Protein AF-A0A6G2D7F0-F1 (afdb_monomer)

Sequence (84 aa):
LTYSGLSGVGDLIVTGTSVHSRNWRAGDALGRGEALADIEANMGMVIEGISTTKAAYELAQELGVYMPITQAIYQVIYENVNIK

Nearest PDB structures (foldseek):
  3k96-assembly1_B  TM=9.882E-01  e=2.501E-03  Coxiella burnetii RSA 493

Organism: Streptococcus pneumoniae (NCBI:txid1313)

Radius of gyration: 13.72 Å; Cα contacts (8 Å, |Δi|>4): 58; chains: 1; bounding box: 31×35×30 Å

Solvent-accessible surface area (backbone atoms only — not comparable to full-atom values): 4936 Å² total; per-residue (Å²): 120,62,58,82,25,62,87,30,51,47,45,50,48,55,44,68,72,30,82,84,26,60,52,33,46,50,52,53,41,45,75,72,66,52,57,68,72,58,54,52,62,72,61,77,54,89,50,63,59,64,62,49,31,52,55,52,39,55,50,25,62,77,70,71,48,92,50,70,69,45,46,54,52,36,35,41,76,75,66,70,43,70,95,119

pLDDT: mean 91.86, std 6.06, range [61.0, 98.5]

Secondary structure (DSSP, 8-state):
--TTSIIIIIHHHHHHH-TT-HHHHHHHHHHHT--HHHHHHHH-S--HHHHHHHHHHHHHHHTT---HHHHHHHHHHHS-----

InterPro domains:
  IPR006109 Glycerol-3-phosphate dehydrogenase, NAD-dependent, C-terminal [PF07479] (2-83)
  IPR008927 6-phosphogluconate dehydrogenase-like, C-terminal domain superfamily [SSF48179] (2-83)
  IPR013328 6-phosphogluconate dehydrogenase, domain 2 [G3DSA:1.10.1040.10] (1-84)

Structure (mmCIF, N/CA/C/O backbone):
data_AF-A0A6G2D7F0-F1
#
_entry.id   AF-A0A6G2D7F0-F1
#
loop_
_atom_site.group_PDB
_atom_site.id
_atom_site.type_symbol
_atom_site.label_atom_id
_atom_site.label_alt_id
_atom_site.label_comp_id
_atom_site.label_asym_id
_atom_site.label_entity_id
_atom_site.label_seq_id
_atom_site.pdbx_PDB_ins_code
_atom_site.Cartn_x
_atom_site.Cartn_y
_atom_site.Cartn_z
_atom_site.occupancy
_atom_site.B_iso_or_equiv
_atom_site.auth_seq_id
_atom_site.auth_comp_id
_atom_site.auth_asym_id
_atom_site.auth_atom_id
_atom_site.pdbx_PDB_model_num
ATOM 1 N N . LEU A 1 1 ? -2.344 22.752 11.258 1.00 61.00 1 LEU A N 1
ATOM 2 C CA . LEU A 1 1 ? -1.851 22.333 9.923 1.00 61.00 1 LEU A CA 1
ATOM 3 C C . LEU A 1 1 ? -0.884 21.148 10.065 1.00 61.00 1 LEU A C 1
ATOM 5 O O . LEU A 1 1 ? 0.288 21.279 9.756 1.00 61.00 1 LEU A O 1
ATOM 9 N N . THR A 1 2 ? -1.346 20.000 10.572 1.00 78.88 2 THR A N 1
ATOM 10 C CA . THR A 1 2 ? -0.502 18.794 10.718 1.00 78.88 2 THR A CA 1
ATOM 11 C C . THR A 1 2 ? -0.644 17.888 9.494 1.00 78.88 2 THR A C 1
ATOM 1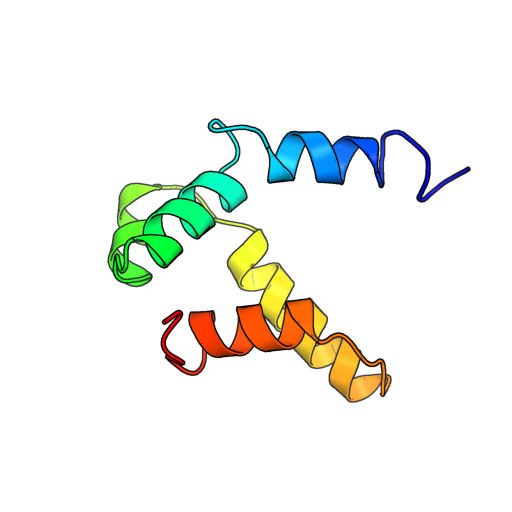3 O O . THR A 1 2 ? 0.291 17.783 8.711 1.00 78.88 2 THR A O 1
ATOM 16 N N . TYR A 1 3 ? -1.838 17.339 9.241 1.00 77.50 3 TYR A N 1
ATOM 17 C CA . TYR A 1 3 ? -2.110 16.517 8.051 1.00 77.50 3 TYR A CA 1
ATOM 18 C C . TYR A 1 3 ? -1.898 17.284 6.737 1.00 77.50 3 TYR A C 1
ATOM 20 O O . TYR A 1 3 ? -1.210 16.819 5.839 1.00 77.50 3 TYR A O 1
ATOM 28 N N . SER A 1 4 ? -2.422 18.507 6.635 1.00 85.38 4 SER A N 1
ATOM 29 C CA . SER A 1 4 ? -2.272 19.338 5.431 1.00 85.38 4 SER A CA 1
ATOM 30 C C . SER A 1 4 ? -0.860 19.918 5.236 1.00 85.38 4 SER A C 1
ATOM 32 O O . SER A 1 4 ? -0.657 20.709 4.322 1.00 85.38 4 SER A O 1
ATOM 34 N N . GLY A 1 5 ? 0.095 19.592 6.113 1.00 84.12 5 GLY A N 1
ATOM 35 C CA . GLY A 1 5 ? 1.486 20.033 6.022 1.00 84.12 5 GLY A CA 1
ATOM 36 C C . GLY A 1 5 ? 2.388 19.048 5.270 1.00 84.12 5 GLY A C 1
ATOM 37 O O . GLY A 1 5 ? 1.933 18.053 4.703 1.00 84.12 5 GLY A O 1
ATOM 38 N N . LEU A 1 6 ? 3.699 19.314 5.303 1.00 83.94 6 LEU A N 1
ATOM 39 C CA . LEU A 1 6 ? 4.716 18.491 4.633 1.00 83.94 6 LEU A CA 1
ATOM 40 C C . LEU A 1 6 ? 4.721 17.037 5.117 1.00 83.94 6 LEU A C 1
ATOM 42 O O . LEU A 1 6 ? 4.888 16.136 4.311 1.00 83.94 6 LEU A O 1
ATOM 46 N N . SER A 1 7 ? 4.488 16.811 6.410 1.00 85.56 7 SER A N 1
ATOM 47 C CA . SER A 1 7 ? 4.501 15.478 7.021 1.00 85.56 7 SER A CA 1
ATOM 48 C C . SER A 1 7 ? 3.258 14.632 6.729 1.00 85.56 7 SER A C 1
ATOM 50 O O . SER A 1 7 ? 3.210 13.487 7.156 1.00 85.56 7 SER A O 1
ATOM 52 N N . GLY A 1 8 ? 2.224 15.198 6.098 1.00 86.75 8 GLY A N 1
ATOM 53 C CA . GLY A 1 8 ? 1.015 14.465 5.719 1.00 86.75 8 GLY A CA 1
ATOM 54 C C . GLY A 1 8 ? 0.832 14.474 4.209 1.00 86.75 8 GLY A C 1
ATOM 55 O O . GLY A 1 8 ? 1.279 13.561 3.525 1.00 86.75 8 GLY A O 1
ATOM 56 N N . VAL A 1 9 ? 0.208 15.522 3.669 1.00 88.56 9 VAL A N 1
ATOM 57 C CA . VAL A 1 9 ? -0.044 15.637 2.221 1.00 88.56 9 VAL A CA 1
ATOM 58 C C . VAL A 1 9 ? 1.256 15.690 1.415 1.00 88.56 9 VAL A C 1
ATOM 60 O O . VAL A 1 9 ? 1.332 15.073 0.356 1.00 88.56 9 VAL A O 1
ATOM 63 N N . GLY A 1 10 ? 2.278 16.399 1.904 1.00 88.31 10 GLY A N 1
ATOM 64 C CA . GLY A 1 10 ? 3.567 16.481 1.207 1.00 88.31 10 GLY A CA 1
ATOM 65 C C . GLY A 1 10 ? 4.221 15.108 1.033 1.00 88.31 10 GLY A C 1
ATOM 66 O O . GLY A 1 10 ? 4.581 14.733 -0.083 1.00 88.31 10 GLY A O 1
ATOM 67 N N . ASP A 1 11 ? 4.305 14.352 2.126 1.00 91.06 11 ASP A N 1
ATOM 68 C CA . ASP A 1 11 ? 4.871 13.004 2.152 1.00 91.06 11 ASP A CA 1
ATOM 69 C C . ASP A 1 11 ? 4.040 11.999 1.336 1.00 91.06 11 ASP A C 1
ATOM 71 O O . ASP A 1 11 ? 4.587 11.210 0.564 1.00 91.06 11 ASP A O 1
ATOM 75 N N . LEU A 1 12 ? 2.708 12.092 1.415 1.00 88.00 12 LEU A N 1
ATOM 76 C CA . LEU A 1 12 ? 1.801 11.267 0.616 1.00 88.00 12 LEU A CA 1
ATOM 77 C C . LEU A 1 12 ? 2.034 11.459 -0.888 1.00 88.00 12 LEU A C 1
ATOM 79 O O . LEU A 1 12 ? 2.115 10.476 -1.625 1.00 88.00 12 LEU A O 1
ATOM 83 N N . ILE A 1 13 ? 2.149 12.710 -1.346 1.00 89.88 13 ILE A N 1
ATOM 84 C CA . ILE A 1 13 ? 2.365 13.005 -2.767 1.00 89.88 13 ILE A CA 1
ATOM 85 C C . ILE A 1 13 ? 3.724 12.465 -3.205 1.00 89.88 13 ILE A C 1
ATOM 87 O O . ILE A 1 13 ? 3.783 11.660 -4.130 1.00 89.88 13 ILE A O 1
ATOM 91 N N . VAL A 1 14 ? 4.816 12.848 -2.534 1.00 90.25 14 VAL A N 1
ATOM 92 C CA . VAL A 1 14 ? 6.161 12.446 -2.980 1.00 90.25 14 VAL A CA 1
ATOM 93 C C . VAL A 1 14 ? 6.344 10.927 -2.948 1.00 90.25 14 VAL A C 1
ATOM 95 O O . VAL A 1 14 ? 6.925 10.359 -3.874 1.00 90.25 14 VAL A O 1
ATOM 98 N N . THR A 1 15 ? 5.794 10.247 -1.940 1.00 89.38 15 THR A N 1
ATOM 99 C CA . THR A 1 15 ? 5.877 8.787 -1.814 1.00 89.38 15 THR A CA 1
ATOM 100 C C . THR A 1 15 ? 4.973 8.071 -2.818 1.00 89.38 15 THR A C 1
ATOM 102 O O . THR A 1 15 ? 5.351 7.012 -3.326 1.00 89.38 15 THR A O 1
ATOM 105 N N . GLY A 1 16 ? 3.803 8.642 -3.121 1.00 89.06 16 GLY A N 1
ATOM 106 C CA . GLY A 1 16 ? 2.803 8.086 -4.033 1.00 89.06 16 GLY A CA 1
ATOM 107 C C . GLY A 1 16 ? 3.015 8.404 -5.515 1.00 89.06 16 GLY A C 1
ATOM 108 O O . GLY A 1 16 ? 2.371 7.775 -6.350 1.00 89.06 16 GLY A O 1
ATOM 109 N N . THR A 1 17 ? 3.895 9.344 -5.873 1.00 90.12 17 THR A N 1
ATOM 110 C CA . THR A 1 17 ? 4.128 9.726 -7.282 1.00 90.12 17 THR A CA 1
ATOM 111 C C . THR A 1 17 ? 5.582 9.601 -7.738 1.00 90.12 17 THR A C 1
ATOM 113 O O . THR A 1 17 ? 5.883 9.897 -8.892 1.00 90.12 17 THR A O 1
ATOM 116 N N . SER A 1 18 ? 6.506 9.203 -6.861 1.00 92.75 18 SER A N 1
ATOM 117 C CA . SER A 1 18 ? 7.924 9.063 -7.209 1.00 92.75 18 SER A CA 1
ATOM 118 C C . SER A 1 18 ? 8.279 7.633 -7.601 1.00 92.75 18 SER A C 1
ATOM 120 O O . SER A 1 18 ? 8.149 6.716 -6.795 1.00 92.75 18 SER A O 1
ATOM 122 N N . VAL A 1 19 ? 8.875 7.450 -8.782 1.00 90.62 19 VAL A N 1
ATOM 123 C CA . VAL A 1 19 ? 9.421 6.150 -9.226 1.00 90.62 19 VAL A CA 1
ATOM 124 C C . VAL A 1 19 ? 10.568 5.638 -8.350 1.00 90.62 19 VAL A C 1
ATOM 126 O O . VAL A 1 19 ? 10.915 4.461 -8.392 1.00 90.62 19 VAL A O 1
ATOM 129 N N . HIS A 1 20 ? 11.168 6.505 -7.532 1.00 90.62 20 HIS A N 1
ATOM 130 C CA . HIS A 1 20 ? 12.204 6.111 -6.579 1.00 90.62 20 HIS A CA 1
ATOM 131 C C . HIS A 1 20 ? 11.617 5.541 -5.278 1.00 90.62 20 HIS A C 1
ATOM 133 O O . HIS A 1 20 ? 12.314 4.827 -4.550 1.00 90.62 20 HIS A O 1
ATOM 139 N N . SER A 1 21 ? 10.330 5.786 -5.002 1.00 93.69 21 SER A N 1
ATOM 140 C CA . SER A 1 21 ? 9.625 5.209 -3.857 1.00 93.69 21 SER A CA 1
ATOM 141 C C . SER A 1 21 ? 9.555 3.688 -3.983 1.00 93.69 21 SER A C 1
ATOM 143 O O . SER A 1 21 ? 9.188 3.134 -5.020 1.00 93.69 21 SER A O 1
ATOM 145 N N . ARG A 1 22 ? 9.922 2.990 -2.904 1.00 93.38 22 ARG A N 1
ATOM 146 C CA . ARG A 1 22 ? 9.817 1.524 -2.812 1.00 93.38 22 ARG A CA 1
ATOM 147 C C . ARG A 1 22 ? 8.356 1.078 -2.864 1.00 93.38 22 ARG A C 1
ATOM 149 O O . ARG A 1 22 ? 8.040 0.139 -3.582 1.00 93.38 22 ARG A O 1
ATOM 156 N N . ASN A 1 23 ? 7.478 1.799 -2.165 1.00 94.44 23 ASN A N 1
ATOM 157 C CA . ASN A 1 23 ? 6.041 1.523 -2.148 1.00 94.44 23 ASN A CA 1
ATOM 158 C C . ASN A 1 23 ? 5.422 1.742 -3.532 1.00 94.44 23 ASN A C 1
ATOM 160 O O . ASN A 1 23 ? 4.626 0.922 -3.977 1.00 94.44 23 ASN A O 1
ATOM 164 N N . TRP A 1 24 ? 5.833 2.803 -4.238 1.00 94.94 24 TRP A N 1
ATOM 165 C CA . TRP A 1 24 ? 5.357 3.056 -5.599 1.00 94.94 24 TRP A CA 1
ATOM 166 C C . TRP A 1 24 ? 5.779 1.944 -6.560 1.00 94.94 24 TRP A C 1
ATOM 168 O O . TRP A 1 24 ? 4.938 1.394 -7.262 1.00 94.94 24 TRP A O 1
ATOM 178 N N . ARG A 1 25 ? 7.064 1.559 -6.551 1.00 94.81 25 ARG A N 1
ATOM 179 C CA . ARG A 1 25 ? 7.573 0.484 -7.419 1.00 94.81 25 ARG A CA 1
ATOM 180 C C . ARG A 1 25 ? 6.907 -0.859 -7.135 1.00 94.81 25 ARG A C 1
ATOM 182 O O . ARG A 1 25 ? 6.582 -1.572 -8.075 1.00 94.81 25 ARG A O 1
ATOM 189 N N . ALA A 1 26 ? 6.681 -1.183 -5.863 1.00 94.31 26 ALA A N 1
ATOM 190 C CA . ALA A 1 26 ? 5.960 -2.392 -5.480 1.00 94.31 26 ALA A CA 1
ATOM 191 C C . ALA A 1 26 ? 4.508 -2.370 -5.981 1.00 94.31 26 ALA A C 1
ATOM 193 O O . ALA A 1 26 ? 4.044 -3.354 -6.545 1.00 94.31 26 ALA A O 1
ATOM 194 N N . GLY A 1 27 ? 3.812 -1.238 -5.831 1.00 93.38 27 GLY A N 1
ATOM 195 C CA . GLY A 1 27 ? 2.451 -1.063 -6.339 1.00 93.38 27 GLY A CA 1
ATOM 196 C C . GLY A 1 27 ? 2.356 -1.160 -7.866 1.00 93.38 27 GLY A C 1
ATOM 197 O O . GLY A 1 27 ? 1.452 -1.821 -8.371 1.00 93.38 27 GLY A O 1
ATOM 198 N N . ASP A 1 28 ? 3.297 -0.556 -8.600 1.00 94.75 28 ASP A N 1
ATOM 199 C CA . ASP A 1 28 ? 3.355 -0.639 -10.069 1.00 94.75 28 ASP A CA 1
ATOM 200 C C . ASP A 1 28 ? 3.587 -2.084 -10.541 1.00 94.75 28 ASP A C 1
ATOM 202 O O . ASP A 1 28 ? 2.857 -2.574 -11.403 1.00 94.75 28 ASP A O 1
ATOM 206 N N . ALA A 1 29 ? 4.540 -2.796 -9.932 1.00 94.00 29 ALA A N 1
ATOM 207 C CA . ALA A 1 29 ? 4.825 -4.199 -10.239 1.00 94.00 29 ALA A CA 1
ATOM 208 C C . ALA A 1 29 ? 3.633 -5.121 -9.916 1.00 94.00 29 ALA A C 1
ATOM 210 O O . ALA A 1 29 ? 3.227 -5.932 -10.753 1.00 94.00 29 ALA A O 1
ATOM 211 N N . LEU A 1 30 ? 2.997 -4.933 -8.752 1.00 92.94 30 LEU A N 1
ATOM 212 C CA . LEU A 1 30 ? 1.757 -5.632 -8.398 1.00 92.94 30 LEU A CA 1
ATOM 213 C C . LEU A 1 30 ? 0.667 -5.377 -9.446 1.00 92.94 30 LEU A C 1
ATOM 215 O O . LEU A 1 30 ? 0.059 -6.321 -9.944 1.00 92.94 30 LEU A O 1
ATOM 219 N N . GLY A 1 31 ? 0.459 -4.122 -9.857 1.00 91.75 31 GLY A N 1
ATOM 220 C CA . GLY A 1 31 ? -0.517 -3.757 -10.891 1.00 91.75 31 GLY A CA 1
ATOM 221 C C . GLY A 1 31 ? -0.245 -4.385 -12.266 1.00 91.75 31 GLY A C 1
ATOM 222 O O . GLY A 1 31 ? -1.178 -4.625 -13.039 1.00 91.75 31 GLY A O 1
ATOM 223 N N . ARG A 1 32 ? 1.019 -4.706 -12.566 1.00 92.69 32 ARG A N 1
ATOM 224 C CA . ARG A 1 32 ? 1.426 -5.457 -13.769 1.00 92.69 32 ARG A CA 1
ATOM 225 C C . ARG A 1 32 ? 1.200 -6.966 -13.646 1.00 92.69 32 ARG A C 1
ATOM 227 O O . ARG A 1 32 ? 1.270 -7.658 -14.661 1.00 92.69 32 ARG A O 1
ATOM 234 N N . GLY A 1 33 ? 0.863 -7.458 -12.456 1.00 90.9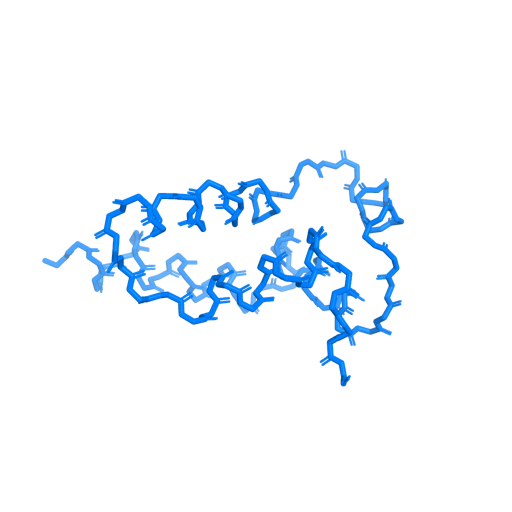4 33 GLY A N 1
ATOM 235 C CA . GLY A 1 33 ? 0.619 -8.871 -12.170 1.00 90.94 33 GLY A CA 1
ATOM 236 C C . GLY A 1 33 ? 1.867 -9.644 -11.750 1.00 90.94 33 GLY A C 1
ATOM 237 O O . GLY A 1 33 ? 1.862 -10.871 -11.826 1.00 90.94 33 GLY A O 1
ATOM 238 N N . GLU A 1 34 ? 2.935 -8.957 -11.340 1.00 92.62 34 GLU A N 1
ATOM 239 C CA . GLU A 1 34 ? 4.109 -9.614 -10.763 1.00 92.62 34 GLU A CA 1
ATOM 240 C C . GLU A 1 34 ? 3.766 -10.217 -9.392 1.00 92.62 34 GLU A C 1
ATOM 242 O O . GLU A 1 34 ? 2.989 -9.652 -8.618 1.00 92.62 34 GLU A O 1
ATOM 247 N N . ALA A 1 35 ? 4.342 -11.382 -9.083 1.00 91.00 35 ALA A N 1
ATOM 248 C CA . ALA A 1 35 ? 4.114 -12.042 -7.805 1.00 91.00 35 ALA A CA 1
ATOM 249 C C . ALA A 1 35 ? 4.801 -11.273 -6.667 1.00 91.00 35 ALA A C 1
ATOM 251 O O . ALA A 1 35 ? 5.965 -10.891 -6.775 1.00 91.00 35 ALA A O 1
ATOM 252 N N . LEU A 1 36 ? 4.103 -11.112 -5.538 1.00 90.88 36 LEU A N 1
ATOM 253 C CA . LEU A 1 36 ? 4.612 -10.370 -4.379 1.00 90.88 36 LEU A CA 1
ATOM 254 C C . LEU A 1 36 ? 5.986 -10.877 -3.906 1.00 90.88 36 LEU A C 1
ATOM 256 O O . LEU A 1 36 ? 6.870 -10.072 -3.631 1.00 90.88 36 LEU A O 1
ATOM 260 N N . ALA A 1 37 ? 6.183 -12.198 -3.885 1.00 91.19 37 ALA A N 1
ATOM 261 C CA . ALA A 1 37 ? 7.449 -12.815 -3.491 1.00 91.19 37 ALA A CA 1
ATOM 262 C C . ALA A 1 37 ? 8.625 -12.388 -4.391 1.00 91.19 37 ALA A C 1
ATOM 264 O O . ALA A 1 37 ? 9.719 -12.124 -3.890 1.00 91.19 37 ALA A O 1
ATOM 265 N N . ASP A 1 38 ? 8.396 -12.268 -5.702 1.00 93.38 38 ASP A N 1
ATOM 266 C CA . ASP A 1 38 ? 9.420 -11.829 -6.655 1.00 93.38 38 ASP A CA 1
ATOM 267 C C . ASP A 1 38 ? 9.721 -10.335 -6.476 1.00 93.38 38 ASP A C 1
ATOM 269 O O . ASP A 1 38 ? 10.881 -9.919 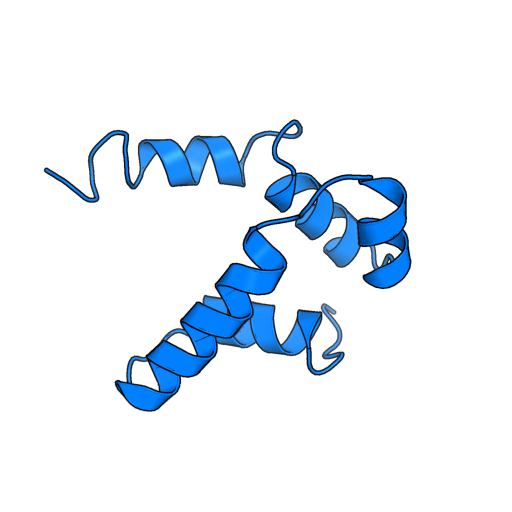-6.503 1.00 93.38 38 ASP A O 1
ATOM 273 N N . ILE A 1 39 ? 8.688 -9.523 -6.227 1.00 92.81 39 ILE A N 1
ATOM 274 C CA . ILE A 1 39 ? 8.827 -8.085 -5.958 1.00 92.81 39 ILE A CA 1
ATOM 275 C C . ILE A 1 39 ? 9.680 -7.853 -4.704 1.00 92.81 39 ILE A C 1
ATOM 277 O O . ILE A 1 39 ? 10.611 -7.043 -4.733 1.00 92.81 39 ILE A O 1
ATOM 281 N N . GLU A 1 40 ? 9.392 -8.564 -3.610 1.00 91.31 40 GLU A N 1
ATOM 282 C CA . GLU A 1 40 ? 10.142 -8.457 -2.354 1.00 91.31 40 GLU A CA 1
ATOM 283 C C . GLU A 1 40 ? 11.599 -8.911 -2.517 1.00 91.31 40 GLU A C 1
ATOM 285 O O . GLU A 1 40 ? 12.515 -8.215 -2.065 1.00 91.31 40 GLU A O 1
ATOM 290 N N . ALA A 1 41 ? 11.830 -10.027 -3.218 1.00 91.94 41 ALA A N 1
ATOM 291 C CA . ALA A 1 41 ? 13.171 -10.541 -3.485 1.00 91.94 41 ALA A CA 1
ATOM 292 C C . ALA A 1 41 ? 14.011 -9.569 -4.333 1.00 91.94 41 ALA A C 1
ATOM 294 O O . ALA A 1 41 ? 15.173 -9.307 -4.010 1.00 91.94 41 ALA A O 1
ATOM 295 N N . ASN A 1 42 ? 13.419 -8.986 -5.379 1.00 89.69 42 ASN A N 1
ATOM 296 C CA . ASN A 1 42 ? 14.103 -8.063 -6.290 1.00 89.69 42 ASN A CA 1
ATOM 297 C C . ASN A 1 42 ? 14.416 -6.704 -5.650 1.00 89.69 42 ASN A C 1
ATOM 299 O O . ASN A 1 42 ? 15.380 -6.042 -6.040 1.00 89.69 42 ASN A O 1
ATOM 303 N N . MET A 1 43 ? 13.615 -6.263 -4.676 1.00 88.06 43 MET A N 1
ATOM 304 C CA . MET A 1 43 ? 13.815 -4.964 -4.029 1.00 88.06 43 MET A CA 1
ATOM 305 C C . MET A 1 43 ? 15.052 -4.952 -3.118 1.00 88.06 43 MET A C 1
ATOM 307 O O . MET A 1 43 ? 15.639 -3.888 -2.903 1.00 88.06 43 MET A O 1
ATOM 311 N N . GLY A 1 44 ? 15.419 -6.110 -2.549 1.00 84.44 44 GLY A N 1
ATOM 312 C CA . GLY A 1 44 ? 16.558 -6.271 -1.633 1.00 84.44 44 GLY A CA 1
ATOM 313 C C . GLY A 1 44 ? 16.465 -5.451 -0.337 1.00 84.44 44 GLY A C 1
ATOM 314 O O . GLY A 1 44 ? 17.430 -5.363 0.418 1.00 84.44 44 GLY A O 1
ATOM 315 N N . MET A 1 45 ? 15.319 -4.816 -0.087 1.00 84.12 45 MET A N 1
ATOM 316 C CA . MET A 1 45 ? 15.047 -3.922 1.034 1.00 84.12 45 MET A CA 1
ATOM 317 C C . MET A 1 45 ? 13.576 -4.033 1.430 1.00 84.12 45 MET A C 1
ATOM 319 O O . MET A 1 45 ? 12.719 -4.299 0.591 1.00 84.12 45 MET A O 1
ATOM 323 N N . VAL A 1 46 ? 13.280 -3.739 2.696 1.00 87.88 46 VAL A N 1
ATOM 324 C CA . VAL A 1 46 ? 11.910 -3.748 3.227 1.00 87.88 46 VAL A CA 1
ATOM 325 C C . VAL A 1 46 ? 11.025 -2.752 2.468 1.00 87.88 46 VAL A C 1
ATOM 327 O O . VAL A 1 46 ? 11.415 -1.598 2.259 1.00 87.88 46 VAL A O 1
ATOM 330 N N . ILE A 1 47 ? 9.823 -3.191 2.090 1.00 93.56 47 ILE A N 1
ATOM 331 C CA . ILE A 1 47 ? 8.753 -2.350 1.544 1.00 93.56 47 ILE A CA 1
ATOM 332 C C . ILE A 1 47 ? 7.777 -2.067 2.689 1.00 93.56 47 ILE A C 1
ATOM 334 O O . ILE A 1 47 ? 6.930 -2.890 3.025 1.00 93.56 47 ILE A O 1
ATOM 338 N N . GLU A 1 48 ? 7.923 -0.902 3.319 1.00 93.38 48 GLU A N 1
ATOM 339 C CA . GLU A 1 48 ? 7.160 -0.522 4.520 1.00 93.38 48 GLU A CA 1
ATOM 340 C C .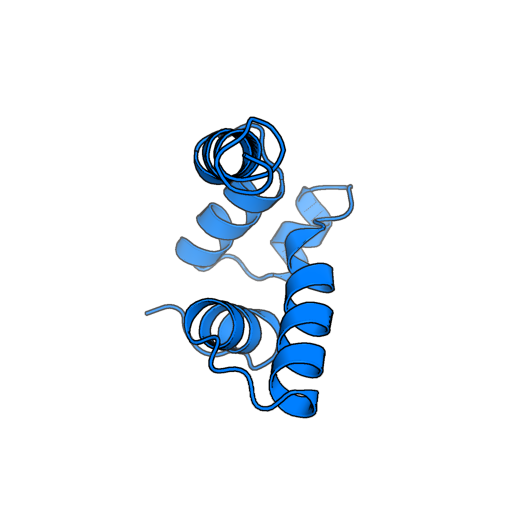 GLU A 1 48 ? 5.642 -0.605 4.301 1.00 93.38 48 GLU A C 1
ATOM 342 O O . GLU A 1 48 ? 4.917 -1.061 5.179 1.00 93.38 48 GLU A O 1
ATOM 347 N N . GLY A 1 49 ? 5.159 -0.267 3.100 1.00 93.44 49 GLY A N 1
ATOM 348 C CA . GLY A 1 49 ? 3.738 -0.324 2.761 1.00 93.44 49 GLY A CA 1
ATOM 349 C C . GLY A 1 49 ? 3.106 -1.710 2.928 1.00 93.44 49 GLY A C 1
ATOM 350 O O . GLY A 1 49 ? 1.926 -1.782 3.267 1.00 93.44 49 GLY A O 1
ATOM 351 N N . ILE A 1 50 ? 3.866 -2.801 2.767 1.00 94.00 50 ILE A N 1
ATOM 352 C CA . ILE A 1 50 ? 3.355 -4.172 2.940 1.00 94.00 50 ILE A CA 1
ATOM 353 C C . ILE A 1 50 ? 2.984 -4.413 4.407 1.00 94.00 50 ILE A C 1
ATOM 355 O O . ILE A 1 50 ? 1.840 -4.757 4.720 1.00 94.00 50 ILE A O 1
ATOM 359 N N . SER A 1 51 ? 3.927 -4.190 5.325 1.00 93.56 51 SER A N 1
ATOM 360 C CA . SER A 1 51 ? 3.710 -4.417 6.757 1.00 93.56 51 SER A CA 1
ATOM 361 C C . SER A 1 51 ? 2.778 -3.369 7.370 1.00 93.56 51 SER A C 1
ATOM 363 O O . SER A 1 51 ? 1.904 -3.718 8.166 1.00 93.56 51 SER A O 1
ATOM 365 N N . THR A 1 52 ? 2.888 -2.102 6.955 1.00 96.19 52 THR A N 1
ATOM 366 C CA . THR A 1 52 ? 1.997 -1.026 7.412 1.00 96.19 52 THR A CA 1
ATOM 367 C C . THR A 1 52 ? 0.548 -1.266 6.994 1.00 96.19 52 THR A C 1
ATOM 369 O O . THR A 1 52 ? -0.347 -0.992 7.790 1.00 96.19 52 THR A O 1
ATOM 372 N N . THR A 1 53 ? 0.290 -1.826 5.806 1.00 97.00 53 THR A N 1
ATOM 373 C CA . THR A 1 53 ? -1.082 -2.162 5.378 1.00 97.00 53 THR A CA 1
ATOM 374 C C . THR A 1 53 ? -1.737 -3.155 6.332 1.00 97.00 53 THR A C 1
ATOM 376 O O . THR A 1 53 ? -2.890 -2.957 6.710 1.00 97.00 53 THR A O 1
ATOM 379 N N . LYS A 1 54 ? -1.007 -4.191 6.764 1.00 97.38 54 LYS A N 1
ATOM 380 C CA . LYS A 1 54 ? -1.521 -5.176 7.724 1.00 97.38 54 LYS A CA 1
ATOM 381 C C . LYS A 1 54 ? -1.889 -4.524 9.053 1.00 97.38 54 LYS A C 1
ATOM 383 O O . LYS A 1 54 ? -3.022 -4.663 9.500 1.00 97.38 54 LYS A O 1
AT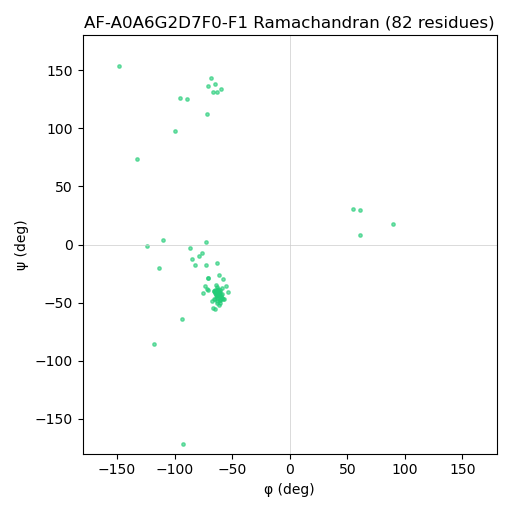OM 388 N N . ALA A 1 55 ? -0.962 -3.758 9.628 1.00 97.81 55 ALA A N 1
ATOM 389 C CA . ALA A 1 55 ? -1.196 -3.074 10.897 1.00 97.81 55 ALA A CA 1
ATOM 390 C C . ALA A 1 55 ? -2.363 -2.073 10.810 1.00 97.81 55 ALA A C 1
ATOM 392 O O . ALA A 1 55 ? -3.201 -2.015 11.706 1.00 97.81 55 ALA A O 1
ATOM 393 N N . ALA A 1 56 ? -2.446 -1.305 9.718 1.00 98.00 56 ALA A N 1
ATOM 394 C CA . ALA A 1 56 ? -3.525 -0.346 9.504 1.00 98.00 56 ALA A CA 1
ATOM 395 C C . ALA A 1 56 ? -4.888 -1.033 9.333 1.00 98.00 56 ALA A C 1
ATOM 397 O O . ALA A 1 56 ? -5.878 -0.549 9.875 1.00 98.00 56 ALA A O 1
ATOM 398 N N . TYR A 1 57 ? -4.946 -2.158 8.613 1.00 98.50 57 TYR A N 1
ATOM 399 C CA . TYR A 1 57 ? -6.169 -2.944 8.455 1.00 98.50 57 TYR A CA 1
ATOM 400 C C . TYR A 1 57 ? -6.657 -3.509 9.794 1.00 98.50 57 TYR A C 1
ATOM 402 O O . TYR A 1 57 ? -7.817 -3.309 10.149 1.00 98.50 57 TYR A O 1
ATOM 410 N N . GLU A 1 58 ? -5.773 -4.157 10.557 1.00 98.19 58 GLU A N 1
ATOM 411 C CA . GLU A 1 58 ? -6.096 -4.734 11.870 1.00 98.19 58 GLU A CA 1
ATOM 412 C C . GLU A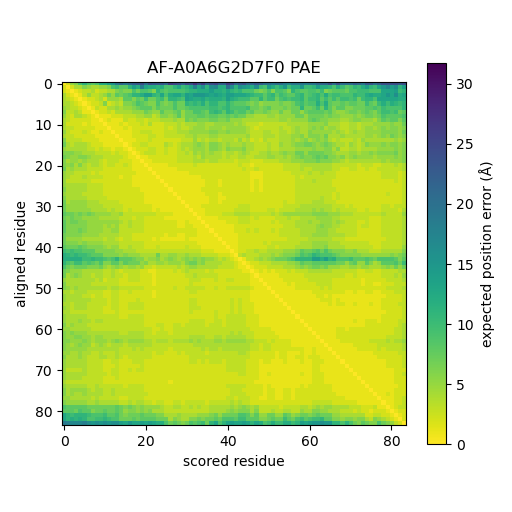 1 58 ? -6.597 -3.657 12.847 1.00 98.19 58 GLU A C 1
ATOM 414 O O . GLU A 1 58 ? -7.646 -3.828 13.472 1.00 98.19 58 GLU A O 1
ATOM 419 N N . LEU A 1 59 ? -5.920 -2.505 12.896 1.00 98.44 59 LEU A N 1
ATOM 420 C CA . LEU A 1 59 ? -6.332 -1.374 13.729 1.00 98.44 59 LEU A CA 1
ATOM 421 C C . LEU A 1 59 ? -7.682 -0.786 13.289 1.00 98.44 59 LEU A C 1
ATOM 423 O O . LEU A 1 59 ? -8.506 -0.420 14.126 1.00 98.44 59 LEU A O 1
ATOM 427 N N . ALA A 1 60 ? -7.934 -0.699 11.98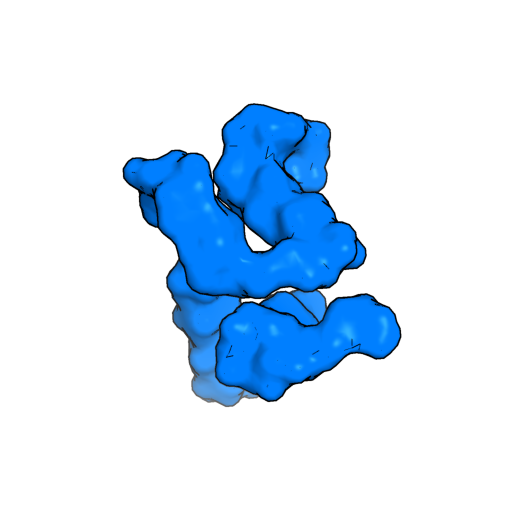1 1.00 98.31 60 ALA A N 1
ATOM 428 C CA . ALA A 1 60 ? -9.212 -0.227 11.460 1.00 98.31 60 ALA A CA 1
ATOM 429 C C . ALA A 1 60 ? -10.370 -1.152 11.866 1.00 98.31 60 ALA A C 1
ATOM 431 O O . ALA A 1 60 ? -11.440 -0.656 12.217 1.00 98.31 60 ALA A O 1
ATOM 432 N N . GLN A 1 61 ? -10.153 -2.474 11.867 1.00 98.06 61 GLN A N 1
ATOM 433 C CA . GLN A 1 61 ? -11.146 -3.442 12.345 1.00 98.06 61 GLN A CA 1
ATOM 434 C C . GLN A 1 61 ? -11.407 -3.291 13.848 1.00 98.06 61 GLN A C 1
ATOM 436 O O . GLN A 1 61 ? -12.565 -3.226 14.255 1.00 98.06 61 GLN A O 1
ATOM 441 N N . GLU A 1 62 ? -10.353 -3.180 14.661 1.00 98.44 62 GLU A N 1
ATOM 442 C CA . GLU A 1 62 ? -10.471 -3.003 16.116 1.00 98.44 62 GLU A CA 1
ATOM 443 C C . GLU A 1 62 ? -11.257 -1.735 16.480 1.00 98.44 62 GLU A C 1
ATOM 445 O O . GLU A 1 62 ? -12.121 -1.753 17.356 1.00 98.44 62 GLU A O 1
ATOM 450 N N . LEU A 1 63 ? -10.986 -0.637 15.774 1.00 98.31 63 LEU A N 1
ATOM 451 C CA . LEU A 1 63 ? -11.609 0.660 16.031 1.00 98.31 63 LEU A CA 1
ATOM 452 C C . LEU A 1 63 ? -12.948 0.858 15.301 1.00 98.31 63 LEU A C 1
ATOM 454 O O . LEU A 1 63 ? -13.578 1.904 15.465 1.00 98.31 63 LEU A O 1
ATOM 458 N N . GLY A 1 64 ? -13.380 -0.099 14.474 1.00 97.75 64 GLY A N 1
ATOM 459 C CA . GLY A 1 64 ? -14.576 0.041 13.637 1.00 97.75 64 GLY A CA 1
ATOM 460 C C . GLY A 1 64 ? -14.487 1.198 12.632 1.00 97.75 64 GLY A C 1
ATOM 461 O O . GLY A 1 64 ? -15.503 1.812 12.298 1.00 97.7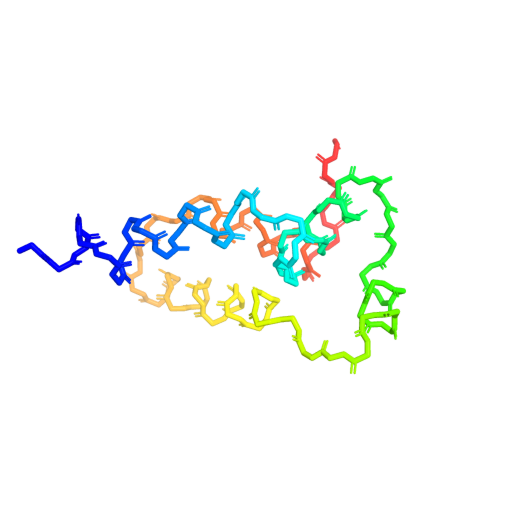5 64 GLY A O 1
ATOM 462 N N . VAL A 1 65 ? -13.279 1.533 12.165 1.00 98.19 65 VAL A N 1
ATOM 463 C CA . VAL A 1 65 ? -13.037 2.629 11.218 1.00 98.19 65 VAL A CA 1
ATOM 464 C C . VAL A 1 65 ? -13.143 2.110 9.790 1.00 98.19 65 VAL A C 1
ATOM 466 O O . VAL A 1 65 ? -12.433 1.198 9.372 1.00 98.19 65 VAL A O 1
ATOM 469 N N . TYR A 1 66 ? -14.004 2.741 8.997 1.00 97.44 66 TYR A N 1
ATOM 470 C CA . TYR A 1 66 ? -14.148 2.414 7.584 1.00 97.44 66 TYR A CA 1
ATOM 471 C C . TYR A 1 66 ? -12.934 2.897 6.769 1.00 97.44 66 TYR A C 1
ATOM 473 O O . TYR A 1 66 ? -12.730 4.099 6.602 1.00 97.44 66 TYR A O 1
ATOM 481 N N . MET A 1 67 ? -12.138 1.957 6.243 1.00 98.00 67 MET A N 1
ATOM 482 C CA . MET A 1 67 ? -10.928 2.231 5.449 1.00 98.00 67 MET A CA 1
ATOM 483 C C . MET A 1 67 ? -10.888 1.393 4.155 1.00 98.00 67 MET A C 1
ATOM 485 O O . MET A 1 67 ? -10.101 0.450 4.049 1.00 98.00 67 MET A O 1
ATOM 489 N N . PRO A 1 68 ? -11.704 1.725 3.137 1.00 97.00 68 PRO A N 1
ATOM 490 C CA . PRO A 1 68 ? -11.875 0.881 1.949 1.00 97.00 68 PRO A CA 1
ATOM 491 C C . PRO A 1 68 ? -10.598 0.715 1.117 1.00 97.00 68 PRO A C 1
ATOM 493 O O . PRO A 1 68 ? -10.354 -0.360 0.581 1.00 97.00 68 PRO A O 1
ATOM 496 N N . ILE A 1 69 ? -9.754 1.751 1.032 1.00 95.88 69 ILE A N 1
ATOM 497 C CA . ILE A 1 69 ? -8.485 1.679 0.289 1.00 95.88 69 ILE A CA 1
ATOM 498 C C . ILE A 1 69 ? -7.519 0.713 0.985 1.00 95.88 69 ILE A C 1
ATOM 500 O O . ILE A 1 69 ? -6.976 -0.180 0.345 1.00 95.88 69 ILE A O 1
ATOM 504 N N . THR A 1 70 ? -7.342 0.843 2.302 1.00 97.50 70 THR A N 1
ATOM 505 C CA . THR A 1 70 ? -6.497 -0.066 3.092 1.00 97.50 70 THR A CA 1
ATOM 506 C C . THR A 1 70 ? -7.002 -1.501 3.021 1.00 97.50 70 THR A C 1
ATOM 508 O O . THR A 1 70 ? -6.196 -2.411 2.857 1.00 97.50 70 THR A O 1
ATOM 511 N N . GLN A 1 71 ? -8.320 -1.706 3.084 1.00 97.69 71 GLN A N 1
ATOM 512 C CA . GLN A 1 71 ? -8.927 -3.026 2.930 1.00 97.69 71 GLN A CA 1
ATOM 513 C C . GLN A 1 7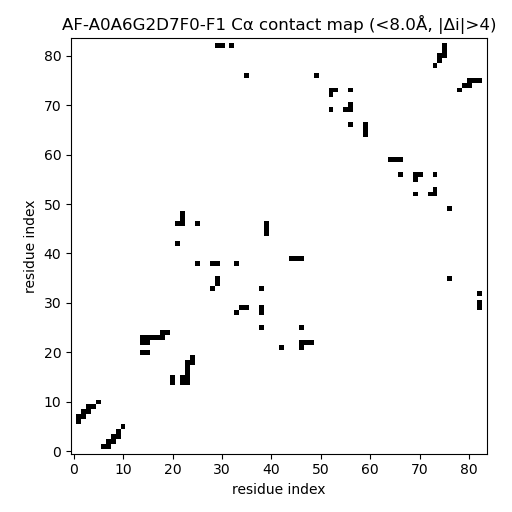1 ? -8.624 -3.638 1.557 1.00 97.69 71 GLN A C 1
ATOM 515 O O . GLN A 1 71 ? -8.180 -4.778 1.496 1.00 97.69 71 GLN A O 1
ATOM 520 N N . ALA A 1 72 ? -8.797 -2.888 0.466 1.00 95.75 72 ALA A N 1
ATOM 521 C CA . ALA A 1 72 ? -8.495 -3.389 -0.874 1.00 95.75 72 ALA A CA 1
ATOM 522 C C . ALA A 1 72 ? -7.010 -3.767 -1.028 1.00 95.75 72 ALA A C 1
ATOM 524 O O . ALA A 1 72 ? -6.690 -4.832 -1.552 1.00 95.75 72 ALA A O 1
ATOM 525 N N . ILE A 1 73 ? -6.096 -2.934 -0.517 1.00 95.62 73 ILE A N 1
ATOM 526 C CA . ILE A 1 73 ? -4.657 -3.234 -0.547 1.00 95.62 73 ILE A CA 1
ATOM 527 C C . ILE A 1 73 ? -4.354 -4.482 0.298 1.00 95.62 73 ILE A C 1
ATOM 529 O O . ILE A 1 73 ? -3.599 -5.347 -0.143 1.00 95.62 73 ILE A O 1
ATOM 533 N N . TYR A 1 74 ? -4.964 -4.615 1.480 1.00 97.19 74 TYR A N 1
ATOM 534 C CA . TYR A 1 74 ? -4.806 -5.797 2.329 1.00 97.19 74 TYR A CA 1
ATOM 535 C C . TYR A 1 74 ? -5.234 -7.075 1.602 1.00 97.19 74 TYR A C 1
ATOM 537 O O . TYR A 1 74 ? -4.492 -8.052 1.594 1.00 97.19 74 TYR A O 1
ATOM 545 N N . GLN A 1 75 ? -6.391 -7.050 0.944 1.00 95.94 75 GLN A N 1
ATOM 546 C CA . GLN A 1 75 ? -6.931 -8.188 0.201 1.00 95.94 75 GLN A CA 1
ATOM 547 C C . GLN A 1 75 ? -6.017 -8.628 -0.947 1.00 95.94 75 GLN A C 1
ATOM 549 O O . GLN A 1 75 ? -5.789 -9.820 -1.149 1.00 95.94 75 GLN A O 1
ATOM 554 N N . VAL A 1 76 ? -5.446 -7.668 -1.673 1.00 93.88 76 VAL A N 1
ATOM 555 C CA . VAL A 1 76 ? -4.481 -7.951 -2.741 1.00 93.88 76 VAL A CA 1
ATOM 556 C C . VAL A 1 76 ? -3.203 -8.581 -2.181 1.00 93.88 76 VAL A C 1
ATOM 558 O O . VAL A 1 76 ? -2.732 -9.584 -2.709 1.00 93.88 76 VAL A O 1
ATOM 561 N N . ILE A 1 77 ? -2.646 -8.015 -1.105 1.00 94.31 77 ILE A N 1
ATOM 562 C CA . ILE A 1 77 ? -1.351 -8.442 -0.551 1.00 94.31 77 ILE A CA 1
ATOM 563 C C . ILE A 1 77 ? -1.460 -9.768 0.217 1.00 94.31 77 ILE A C 1
ATOM 565 O O . ILE A 1 77 ? -0.573 -10.612 0.107 1.00 94.31 77 ILE A O 1
ATOM 569 N N . TYR A 1 78 ? -2.515 -9.948 1.014 1.00 95.12 78 TYR A N 1
ATOM 570 C CA . TYR A 1 78 ? -2.613 -11.026 2.005 1.00 95.12 78 TYR A CA 1
ATOM 571 C C . TYR A 1 78 ? -3.702 -12.062 1.706 1.00 95.12 78 TYR A C 1
ATOM 573 O O . TYR A 1 78 ? -3.610 -13.181 2.207 1.00 95.12 78 TYR A O 1
ATOM 581 N N . GLU A 1 79 ? -4.706 -11.736 0.888 1.00 94.69 79 GLU A N 1
ATOM 582 C CA . GLU A 1 79 ? -5.806 -12.655 0.544 1.00 94.69 79 GLU A CA 1
ATOM 583 C C . GLU A 1 79 ? -5.756 -13.134 -0.917 1.00 94.69 79 GLU A C 1
ATOM 585 O O . GLU A 1 79 ? -6.620 -13.897 -1.346 1.00 94.69 79 GLU A O 1
ATOM 590 N N . ASN A 1 80 ? -4.722 -12.746 -1.674 1.00 88.44 80 ASN A N 1
ATOM 591 C CA . ASN A 1 80 ? -4.544 -13.071 -3.095 1.00 88.44 80 ASN A CA 1
ATOM 592 C C . ASN A 1 80 ? -5.739 -12.659 -3.972 1.00 88.44 80 ASN A C 1
ATOM 594 O O . ASN A 1 80 ? -6.031 -13.301 -4.986 1.00 88.44 80 ASN A O 1
ATOM 598 N N . VAL A 1 81 ? -6.444 -11.592 -3.589 1.00 92.00 81 VAL A N 1
ATOM 599 C CA . VAL A 1 81 ? -7.491 -11.021 -4.437 1.00 92.00 81 VAL A CA 1
ATOM 600 C C . VAL A 1 81 ? -6.844 -10.442 -5.691 1.00 92.00 81 VAL A C 1
ATOM 602 O O . VAL A 1 81 ? -5.850 -9.719 -5.624 1.00 92.00 81 VAL A O 1
ATOM 605 N N . ASN A 1 82 ? -7.405 -10.785 -6.850 1.00 86.69 82 ASN A N 1
ATOM 606 C CA . ASN A 1 82 ? -6.905 -10.288 -8.123 1.00 86.69 82 ASN A CA 1
ATOM 607 C C . ASN A 1 82 ? -7.095 -8.767 -8.206 1.00 86.69 82 ASN A C 1
ATOM 609 O O . ASN A 1 82 ? -8.138 -8.237 -7.832 1.00 86.69 82 ASN A O 1
ATOM 613 N N . ILE A 1 83 ? -6.078 -8.076 -8.718 1.00 84.50 83 ILE A N 1
ATOM 614 C CA . ILE A 1 83 ? -6.095 -6.625 -8.937 1.00 84.50 83 ILE A CA 1
ATOM 615 C C . ILE A 1 83 ? -7.008 -6.246 -10.122 1.00 84.50 83 ILE A C 1
ATOM 617 O O . ILE A 1 83 ? -7.398 -5.084 -10.242 1.00 84.50 83 ILE A O 1
ATOM 621 N N . LYS A 1 84 ? -7.350 -7.206 -10.994 1.00 73.31 84 LYS A N 1
ATOM 622 C CA . LYS A 1 84 ? -8.209 -7.028 -12.175 1.00 73.31 84 LYS A CA 1
ATOM 623 C C . LYS A 1 84 ? -9.580 -7.670 -12.017 1.00 73.31 84 LYS A C 1
ATOM 625 O O . LYS A 1 84 ? -9.636 -8.821 -11.529 1.00 73.31 84 LYS A O 1
#

Mean predicted aligned error: 3.8 Å

Foldseek 3Di:
DCLPDCNHPVCCCCLCPDPVRLLNVLVVCVLVVHDNVVSVVVVVDDNVLLVVLVVVVVVCVVVVNDDVVSVVVCCVNPVVDRPD